Protein AF-A0A8S3WCP8-F1 (afdb_monomer)

Structure (mmCIF, N/CA/C/O backbone):
data_AF-A0A8S3WCP8-F1
#
_entry.id   AF-A0A8S3WCP8-F1
#
loop_
_atom_site.group_PDB
_atom_site.id
_atom_site.type_symbol
_atom_site.label_atom_id
_atom_site.label_alt_id
_atom_site.label_comp_id
_atom_site.label_asym_id
_atom_site.label_entity_id
_atom_site.label_seq_id
_atom_site.pdbx_PDB_ins_code
_atom_site.Cartn_x
_atom_site.Cartn_y
_atom_site.Cartn_z
_atom_site.occupancy
_atom_site.B_iso_or_equiv
_atom_site.auth_seq_id
_atom_site.auth_comp_id
_atom_site.auth_asym_id
_atom_site.auth_atom_id
_atom_site.pdbx_PDB_model_num
ATOM 1 N N . MET A 1 1 ? -19.665 4.215 1.075 1.00 62.59 1 MET A N 1
ATOM 2 C CA . MET A 1 1 ? -19.107 2.856 1.287 1.00 62.59 1 MET A CA 1
ATOM 3 C C . MET A 1 1 ? -17.591 2.937 1.423 1.00 62.59 1 MET A C 1
ATOM 5 O O . MET A 1 1 ? -16.993 3.815 0.811 1.00 62.59 1 MET A O 1
ATOM 9 N N . THR A 1 2 ? -16.965 2.046 2.192 1.00 81.19 2 THR A N 1
ATOM 10 C CA . THR A 1 2 ? -15.501 1.899 2.297 1.00 81.19 2 THR A CA 1
ATOM 11 C C . THR A 1 2 ? -15.032 0.718 1.449 1.00 81.19 2 THR A C 1
ATOM 13 O O . THR A 1 2 ? -15.449 -0.413 1.672 1.00 81.19 2 THR A O 1
ATOM 16 N N . SER A 1 3 ? -14.159 0.956 0.467 1.00 93.31 3 SER A N 1
ATOM 17 C CA . SER A 1 3 ? -13.592 -0.127 -0.349 1.00 93.31 3 SER A CA 1
ATOM 18 C C . SER A 1 3 ? -12.467 -0.856 0.389 1.00 93.31 3 SER A C 1
ATOM 20 O O . SER A 1 3 ? -11.756 -0.251 1.197 1.00 93.31 3 SER A O 1
ATOM 22 N N . LEU A 1 4 ? -12.245 -2.133 0.061 1.00 92.56 4 LEU A N 1
ATOM 23 C CA . LEU A 1 4 ? -11.186 -2.969 0.644 1.00 92.56 4 LEU A CA 1
ATOM 24 C C . LEU A 1 4 ? -9.798 -2.294 0.569 1.00 92.56 4 LEU A C 1
ATOM 26 O O . LEU A 1 4 ? -9.070 -2.230 1.559 1.00 92.56 4 LEU A O 1
ATOM 30 N N . LEU A 1 5 ? -9.475 -1.689 -0.580 1.00 92.44 5 LEU A N 1
ATOM 31 C CA . LEU A 1 5 ? -8.241 -0.925 -0.794 1.00 92.44 5 LEU A CA 1
ATOM 32 C C . LEU A 1 5 ? -8.145 0.326 0.101 1.00 92.44 5 LEU A C 1
ATOM 34 O O . LEU A 1 5 ? -7.050 0.700 0.523 1.00 92.44 5 LEU A O 1
ATOM 38 N N . SER A 1 6 ? -9.272 0.981 0.404 1.00 93.81 6 SER A N 1
ATOM 39 C CA . SER A 1 6 ? -9.293 2.141 1.306 1.00 93.81 6 SER A CA 1
ATOM 40 C C . SER A 1 6 ? -9.014 1.743 2.758 1.00 93.81 6 SER A C 1
ATOM 42 O O . SER A 1 6 ? -8.282 2.455 3.445 1.00 93.81 6 SER A O 1
ATOM 44 N N . SER A 1 7 ? -9.514 0.585 3.201 1.00 94.44 7 SER A N 1
ATOM 45 C CA . SER A 1 7 ? -9.198 0.012 4.514 1.00 94.44 7 SER A CA 1
ATOM 46 C C . SER A 1 7 ? -7.718 -0.360 4.604 1.00 94.44 7 SER A C 1
ATOM 48 O O . SER A 1 7 ? -7.033 0.115 5.505 1.00 94.44 7 SER A O 1
ATOM 50 N N . TYR A 1 8 ? -7.182 -1.077 3.608 1.00 94.69 8 TYR A N 1
ATOM 51 C CA . TYR A 1 8 ? -5.755 -1.421 3.546 1.00 94.69 8 TYR A CA 1
ATOM 52 C C . TYR A 1 8 ? -4.838 -0.191 3.663 1.00 94.69 8 TYR A C 1
ATOM 54 O O . TYR A 1 8 ? -3.916 -0.163 4.480 1.00 94.69 8 TYR A O 1
ATOM 62 N N . ARG A 1 9 ? -5.134 0.877 2.906 1.00 93.62 9 ARG A N 1
ATOM 63 C CA . ARG A 1 9 ? -4.380 2.142 2.959 1.00 93.62 9 ARG A CA 1
ATOM 64 C C . ARG A 1 9 ? -4.447 2.828 4.330 1.00 93.62 9 ARG A C 1
ATOM 66 O O . ARG A 1 9 ? -3.456 3.430 4.739 1.00 93.62 9 ARG A O 1
ATOM 73 N N . ARG A 1 10 ? -5.574 2.736 5.050 1.00 94.81 10 ARG A N 1
ATOM 74 C CA . ARG A 1 10 ? -5.705 3.259 6.425 1.00 94.81 10 ARG A CA 1
ATOM 75 C C . ARG A 1 10 ? -4.839 2.465 7.401 1.00 94.81 10 ARG A C 1
ATOM 77 O O . ARG A 1 10 ? -4.095 3.077 8.161 1.00 94.81 10 ARG A O 1
ATOM 84 N N . GLU A 1 11 ? -4.879 1.136 7.336 1.00 94.81 11 GLU A N 1
ATOM 85 C CA . GLU A 1 11 ? -4.077 0.259 8.200 1.00 94.81 11 GLU A CA 1
ATOM 86 C C . GLU A 1 11 ? -2.572 0.451 7.984 1.00 94.81 11 GLU A C 1
ATOM 88 O O . GLU A 1 11 ? -1.844 0.707 8.945 1.00 94.81 11 GLU A O 1
ATOM 93 N N . LYS A 1 12 ? -2.118 0.482 6.723 1.00 93.50 12 LYS A N 1
ATOM 94 C CA . LYS A 1 12 ? -0.723 0.806 6.379 1.00 93.50 12 LYS A CA 1
ATOM 95 C C . LYS A 1 12 ? -0.314 2.197 6.876 1.00 93.50 12 LYS A C 1
ATOM 97 O O . LYS A 1 12 ? 0.815 2.406 7.321 1.00 93.50 12 LYS A O 1
ATOM 102 N N . GLY A 1 13 ? -1.243 3.155 6.843 1.00 92.50 13 GLY A N 1
ATOM 103 C CA . GLY A 1 13 ? -1.058 4.493 7.402 1.00 92.50 13 GLY A CA 1
ATOM 104 C C . GLY A 1 13 ? -0.850 4.504 8.921 1.00 92.50 13 GLY A C 1
ATOM 105 O O . GLY A 1 13 ? -0.033 5.287 9.404 1.00 92.50 13 GLY A O 1
ATOM 106 N N . LYS A 1 14 ? -1.534 3.631 9.674 1.00 93.19 14 LYS A N 1
ATOM 107 C CA . LYS A 1 14 ? -1.315 3.462 11.123 1.00 93.19 14 LYS A CA 1
ATOM 108 C C . LYS A 1 14 ? 0.049 2.835 11.407 1.00 93.19 14 LYS A C 1
ATOM 110 O O . LYS A 1 14 ? 0.803 3.387 12.204 1.00 93.19 14 LYS A O 1
ATOM 115 N N . GLU A 1 15 ? 0.396 1.745 10.715 1.00 92.06 15 GLU A N 1
ATOM 116 C CA . GLU A 1 15 ? 1.700 1.085 10.876 1.00 92.06 15 GLU A CA 1
ATOM 117 C C . GLU A 1 15 ? 2.842 2.081 10.607 1.00 92.06 15 GLU A C 1
ATOM 119 O O . GLU A 1 15 ? 3.701 2.281 11.469 1.00 92.06 15 GLU A O 1
ATOM 124 N N . LYS A 1 16 ? 2.803 2.806 9.478 1.00 90.12 16 LYS A N 1
ATOM 125 C CA . LYS A 1 16 ? 3.825 3.814 9.142 1.00 90.12 16 LYS A CA 1
ATOM 126 C C . LYS A 1 16 ? 3.913 4.959 10.163 1.00 90.12 16 LYS A C 1
ATOM 128 O O . LYS A 1 16 ? 5.010 5.441 10.413 1.00 90.12 16 LYS A O 1
ATOM 133 N N . LYS A 1 17 ? 2.799 5.391 10.769 1.00 89.62 17 LYS A N 1
ATOM 134 C CA . LYS A 1 17 ? 2.802 6.415 11.838 1.00 89.62 17 LYS A CA 1
ATOM 135 C C . LYS A 1 17 ? 3.339 5.902 13.176 1.00 89.62 17 LYS A C 1
ATOM 137 O O . LYS A 1 17 ? 3.757 6.701 14.011 1.00 89.62 17 LYS A O 1
ATOM 142 N N . SER A 1 18 ? 3.311 4.591 13.401 1.00 89.44 18 SER A N 1
ATOM 143 C CA . SER A 1 18 ? 3.874 3.991 14.612 1.00 89.44 18 SER A CA 1
ATOM 144 C C . SER A 1 18 ? 5.389 3.800 14.521 1.00 89.44 18 SER A C 1
ATOM 146 O O . SER A 1 18 ? 6.080 4.016 15.509 1.00 89.44 18 SER A O 1
ATOM 148 N N . LYS A 1 19 ? 5.918 3.495 13.330 1.00 86.00 19 LYS A N 1
ATOM 149 C CA . LYS A 1 19 ? 7.353 3.308 13.066 1.00 86.00 19 LYS A CA 1
ATOM 150 C C . LYS A 1 19 ? 8.090 4.650 12.966 1.00 86.00 19 LYS A C 1
ATOM 152 O O . LYS A 1 19 ? 8.392 5.123 11.873 1.00 86.00 19 LYS A O 1
ATOM 157 N N . GLY A 1 20 ? 8.351 5.262 14.121 1.00 83.94 20 GLY A N 1
ATOM 158 C CA . GLY A 1 20 ? 9.155 6.480 14.277 1.00 83.94 20 GLY A CA 1
ATOM 159 C C . GLY A 1 20 ? 10.363 6.272 15.195 1.00 83.94 20 GLY A C 1
ATOM 160 O O . GLY A 1 20 ? 10.366 5.368 16.029 1.00 83.94 20 GLY A O 1
ATOM 161 N N . THR A 1 21 ? 11.383 7.119 15.043 1.00 79.44 21 THR A N 1
ATOM 162 C CA . THR A 1 21 ? 12.605 7.109 15.864 1.00 79.44 21 THR A CA 1
ATOM 163 C C . THR A 1 21 ? 12.280 7.217 17.357 1.00 79.44 21 THR A C 1
ATOM 165 O O . THR A 1 21 ? 11.418 8.003 17.745 1.00 79.44 21 THR A O 1
ATOM 168 N N . GLY A 1 22 ? 12.978 6.441 18.191 1.00 80.56 22 GLY A N 1
ATOM 169 C CA . GLY A 1 22 ? 12.818 6.463 19.650 1.00 80.56 22 GLY A CA 1
ATOM 170 C C . GLY A 1 22 ? 11.642 5.649 20.203 1.00 80.56 22 GLY A C 1
ATOM 171 O O . GLY A 1 22 ? 11.398 5.710 21.403 1.00 80.56 22 GLY A O 1
ATOM 172 N N . LYS A 1 23 ? 10.922 4.884 19.370 1.00 79.12 23 LYS A N 1
ATOM 173 C CA . LYS A 1 23 ? 9.854 3.976 19.823 1.00 79.12 23 LYS A CA 1
ATOM 174 C C . LYS A 1 23 ? 10.315 2.526 19.910 1.00 79.12 23 LYS A C 1
ATOM 176 O O . LYS A 1 23 ? 11.087 2.061 19.072 1.00 79.12 23 LYS A O 1
ATOM 181 N N . SER A 1 24 ? 9.801 1.811 20.903 1.00 77.75 24 SER A N 1
ATOM 182 C CA . SER A 1 24 ? 10.056 0.389 21.117 1.00 77.75 24 SER A CA 1
ATOM 183 C C . SER A 1 24 ? 9.228 -0.489 20.167 1.00 77.75 24 SER A C 1
ATOM 185 O O . SER A 1 24 ? 8.251 -0.061 19.541 1.00 77.75 24 SER A O 1
ATOM 187 N N . THR A 1 25 ? 9.588 -1.772 20.094 1.00 73.88 25 THR A N 1
ATOM 188 C CA . THR A 1 25 ? 8.794 -2.794 19.391 1.00 73.88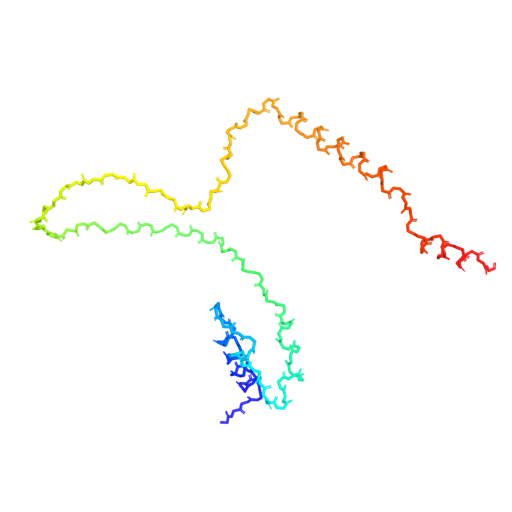 25 THR A CA 1
ATOM 189 C C . THR A 1 25 ? 7.400 -2.947 20.017 1.00 73.88 25 THR A C 1
ATOM 191 O O . THR A 1 25 ? 6.440 -3.193 19.291 1.00 73.88 25 THR A O 1
ATOM 194 N N . SER A 1 26 ? 7.261 -2.710 21.329 1.00 77.94 26 SER A N 1
ATOM 195 C CA . SER A 1 26 ? 5.971 -2.655 22.043 1.00 77.94 26 SER A CA 1
ATOM 196 C C . SER A 1 26 ? 5.030 -1.565 21.525 1.00 77.94 26 SER A C 1
ATOM 198 O O . SER A 1 26 ? 3.814 -1.744 21.528 1.00 77.94 26 SER A O 1
ATOM 200 N N . ASP A 1 27 ? 5.587 -0.450 21.053 1.00 79.00 27 ASP A N 1
ATOM 201 C CA . ASP A 1 27 ? 4.838 0.765 20.705 1.00 79.00 27 ASP A CA 1
ATOM 202 C C . ASP A 1 27 ? 4.537 0.827 19.194 1.00 79.00 27 ASP A C 1
ATOM 204 O O . ASP A 1 27 ? 3.916 1.770 18.688 1.00 79.00 27 ASP A O 1
ATOM 208 N N . THR A 1 28 ? 5.006 -0.182 18.456 1.00 85.44 28 THR A N 1
ATOM 209 C CA . THR A 1 28 ? 4.818 -0.328 17.016 1.00 85.44 28 THR A CA 1
ATOM 210 C C . THR A 1 28 ? 3.464 -0.974 16.728 1.00 85.44 28 THR A C 1
ATOM 212 O O . THR A 1 28 ? 3.178 -2.104 17.121 1.00 85.44 28 THR A O 1
ATOM 215 N N . TYR A 1 29 ? 2.617 -0.262 15.988 1.00 92.06 29 TYR A N 1
ATOM 216 C CA . TYR A 1 29 ? 1.276 -0.704 15.637 1.00 92.06 29 TYR A CA 1
ATOM 217 C C . TYR A 1 29 ? 1.326 -1.832 14.609 1.00 92.06 29 TYR A C 1
ATOM 219 O O . TYR A 1 29 ? 1.727 -1.628 13.461 1.00 92.06 29 TYR A O 1
ATOM 227 N N . THR A 1 30 ? 0.827 -2.999 15.001 1.00 90.75 30 THR A N 1
ATOM 228 C CA . THR A 1 30 ? 0.527 -4.110 14.097 1.00 90.75 30 THR A CA 1
ATOM 229 C C . THR A 1 30 ? -0.969 -4.114 13.781 1.00 90.75 30 THR A C 1
ATOM 231 O O . THR A 1 30 ? -1.813 -4.066 14.678 1.00 90.75 30 THR A O 1
ATOM 234 N N . SER A 1 31 ? -1.334 -4.139 12.494 1.00 92.69 31 SER A N 1
ATOM 235 C CA . SER A 1 31 ? -2.752 -4.205 12.126 1.00 92.69 31 SER A CA 1
ATOM 236 C C . SER A 1 31 ? -3.301 -5.610 12.369 1.00 92.69 31 SER A C 1
ATOM 238 O O . SER A 1 31 ? -2.792 -6.593 11.834 1.00 92.69 31 SER A O 1
ATOM 240 N N . ARG A 1 32 ? -4.389 -5.690 13.141 1.00 93.69 32 ARG A N 1
ATOM 241 C CA . ARG A 1 32 ? -5.176 -6.917 13.359 1.00 93.69 32 ARG A CA 1
ATOM 242 C C . ARG A 1 32 ? -6.281 -7.108 12.309 1.00 93.69 32 ARG A C 1
ATOM 244 O O . ARG A 1 32 ? -7.163 -7.943 12.490 1.00 93.69 32 ARG A O 1
ATOM 251 N N . TRP A 1 33 ? -6.291 -6.311 11.238 1.00 95.19 33 TRP A N 1
ATOM 252 C CA . TRP A 1 33 ? -7.322 -6.381 10.205 1.00 95.19 33 TRP A CA 1
ATOM 253 C C . TRP A 1 33 ? -7.101 -7.590 9.286 1.00 95.19 33 TRP A C 1
ATOM 255 O O . TRP A 1 33 ? -6.033 -7.732 8.695 1.00 95.19 33 TRP A O 1
ATOM 265 N N . PHE A 1 34 ? -8.117 -8.450 9.148 1.00 94.62 34 PHE A N 1
ATOM 266 C CA . PHE A 1 34 ? -7.999 -9.789 8.544 1.00 94.62 34 PHE A CA 1
ATOM 267 C C . PHE A 1 34 ? -7.321 -9.813 7.161 1.00 94.62 34 PHE A C 1
ATOM 269 O O . PHE A 1 34 ? -6.485 -10.670 6.891 1.00 94.62 34 PHE A O 1
ATOM 276 N N . ALA A 1 35 ? -7.636 -8.843 6.298 1.00 93.94 35 ALA A N 1
ATOM 277 C CA . ALA A 1 35 ? -7.102 -8.774 4.942 1.00 93.94 35 ALA A CA 1
ATOM 278 C C . ALA A 1 35 ? -5.728 -8.082 4.845 1.00 93.94 35 ALA A C 1
ATOM 280 O O . ALA A 1 35 ? -5.168 -8.015 3.753 1.00 93.94 35 ALA A O 1
ATOM 281 N N . TYR A 1 36 ? -5.157 -7.562 5.940 1.00 95.06 36 TYR A N 1
ATOM 282 C CA . TYR A 1 36 ? -3.928 -6.760 5.884 1.00 95.06 36 TYR A CA 1
ATOM 283 C C . TYR A 1 36 ? -2.728 -7.550 5.349 1.00 95.06 36 TYR A C 1
ATOM 285 O O . TYR A 1 36 ? -2.058 -7.103 4.418 1.00 95.06 36 TYR A O 1
ATOM 293 N N . ASN A 1 37 ? -2.504 -8.756 5.878 1.00 93.94 37 ASN A N 1
ATOM 294 C CA . ASN A 1 37 ? -1.430 -9.637 5.413 1.00 93.94 37 ASN A CA 1
ATOM 295 C C . ASN A 1 37 ? -1.698 -10.152 3.989 1.00 93.94 37 ASN A C 1
ATOM 297 O O . ASN A 1 37 ? -0.792 -10.146 3.160 1.00 93.94 37 ASN A O 1
ATOM 301 N N . ALA A 1 38 ? -2.947 -10.519 3.682 1.00 94.88 38 ALA A N 1
ATOM 302 C CA . ALA A 1 38 ? -3.348 -10.999 2.358 1.00 94.88 38 ALA A CA 1
ATOM 303 C C . ALA A 1 38 ? -3.189 -9.936 1.253 1.00 94.88 38 ALA A C 1
ATOM 305 O O . ALA A 1 38 ? -2.936 -10.276 0.104 1.00 94.88 38 ALA A O 1
ATOM 306 N N . LEU A 1 39 ? -3.302 -8.649 1.592 1.00 93.44 39 LEU A N 1
ATOM 307 C CA . LEU A 1 39 ? -3.159 -7.523 0.663 1.00 93.44 39 LEU A CA 1
ATOM 308 C C . LEU A 1 39 ? -1.742 -6.930 0.630 1.00 93.44 39 LEU A C 1
ATOM 310 O O . LEU A 1 39 ? -1.508 -5.954 -0.079 1.00 93.44 39 LEU A O 1
ATOM 314 N N . LYS A 1 40 ? -0.777 -7.514 1.353 1.00 92.19 40 LYS A N 1
ATOM 315 C CA . LYS A 1 40 ? 0.591 -6.982 1.468 1.00 92.19 40 LYS A CA 1
ATOM 316 C C . LYS A 1 40 ? 1.359 -6.945 0.138 1.00 92.19 40 LYS A C 1
ATOM 318 O O . LYS A 1 40 ? 2.231 -6.100 -0.026 1.00 92.19 40 LYS A O 1
ATOM 323 N N . PHE A 1 41 ? 0.981 -7.768 -0.844 1.00 91.88 41 PHE A N 1
ATOM 324 C CA . PHE A 1 41 ? 1.515 -7.702 -2.214 1.00 91.88 41 PHE A CA 1
ATOM 325 C C . PHE A 1 41 ? 1.239 -6.359 -2.919 1.00 91.88 41 PHE A C 1
ATOM 327 O O . PHE A 1 41 ? 1.920 -6.012 -3.879 1.00 91.88 41 PHE A O 1
ATOM 334 N N . LEU A 1 42 ? 0.266 -5.565 -2.450 1.00 90.44 42 LEU A N 1
ATOM 335 C CA . LEU A 1 42 ? -0.006 -4.228 -2.991 1.00 90.44 42 LEU A CA 1
ATOM 336 C C . LEU A 1 42 ? 1.133 -3.227 -2.746 1.00 90.44 42 LEU A C 1
ATOM 338 O O . LEU A 1 42 ? 1.129 -2.159 -3.363 1.00 90.44 42 LEU A O 1
ATOM 342 N N . ASP A 1 43 ? 2.085 -3.562 -1.874 1.00 87.75 43 ASP A N 1
ATOM 343 C CA . ASP A 1 43 ? 3.273 -2.755 -1.607 1.00 87.75 43 ASP A CA 1
ATOM 344 C C . ASP A 1 43 ? 4.395 -2.974 -2.626 1.00 87.75 43 ASP A C 1
ATOM 346 O O . ASP A 1 43 ? 5.192 -2.062 -2.830 1.00 87.75 43 ASP A O 1
ATOM 350 N N . ASP A 1 44 ? 4.394 -4.104 -3.340 1.00 84.75 44 ASP A N 1
ATOM 351 C CA . ASP A 1 44 ? 5.339 -4.426 -4.424 1.00 84.75 44 ASP A CA 1
ATOM 352 C C . ASP A 1 44 ? 4.952 -3.765 -5.768 1.00 84.75 44 ASP A C 1
ATOM 354 O O . ASP A 1 44 ? 5.367 -4.146 -6.862 1.00 84.75 44 ASP A O 1
ATOM 358 N N . ARG A 1 45 ? 4.107 -2.728 -5.711 1.00 82.00 45 ARG A N 1
ATOM 359 C CA . ARG A 1 45 ? 3.753 -1.919 -6.878 1.00 82.00 45 ARG A CA 1
ATOM 360 C C . ARG A 1 45 ? 4.944 -1.053 -7.269 1.00 82.00 45 ARG A C 1
ATOM 362 O O . ARG A 1 45 ? 5.139 0.030 -6.713 1.00 82.00 45 ARG A O 1
ATOM 369 N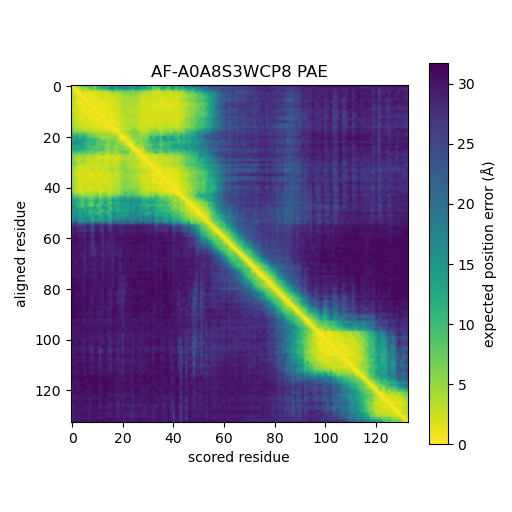 N . ASN A 1 46 ? 5.696 -1.544 -8.254 1.00 74.44 46 ASN A N 1
ATOM 370 C CA . ASN A 1 46 ? 6.858 -0.897 -8.857 1.00 74.44 46 ASN A CA 1
ATOM 371 C C . ASN A 1 46 ? 6.593 0.602 -9.103 1.00 74.44 46 ASN A C 1
ATOM 373 O O . ASN A 1 46 ? 5.838 0.992 -9.996 1.00 74.44 46 ASN A O 1
ATOM 377 N N . THR A 1 47 ? 7.152 1.440 -8.230 1.00 78.69 47 THR A N 1
ATOM 378 C CA . THR A 1 47 ? 6.863 2.875 -8.195 1.00 78.69 47 THR A CA 1
ATOM 379 C C . THR A 1 47 ? 7.759 3.571 -9.218 1.00 78.69 47 THR A C 1
ATOM 381 O O . THR A 1 47 ? 8.983 3.471 -9.102 1.00 78.69 47 THR A O 1
ATOM 384 N N . PRO A 1 48 ? 7.199 4.268 -10.225 1.00 83.62 48 PRO A N 1
ATOM 385 C CA . PRO A 1 48 ? 7.991 4.815 -11.317 1.00 83.62 48 PRO A CA 1
ATOM 386 C C . PRO A 1 48 ? 9.013 5.825 -10.792 1.00 83.62 48 PRO A C 1
ATOM 388 O O . PRO A 1 48 ? 8.672 6.763 -10.072 1.00 83.62 48 PRO A O 1
ATOM 391 N N . ARG A 1 49 ? 10.281 5.642 -11.176 1.00 83.25 49 ARG A N 1
ATOM 392 C CA . ARG A 1 49 ? 11.370 6.556 -10.816 1.00 83.25 49 ARG A CA 1
ATOM 393 C C . ARG A 1 49 ? 11.050 7.969 -11.304 1.00 83.25 49 ARG A C 1
ATOM 395 O O . ARG A 1 49 ? 10.809 8.164 -12.495 1.00 83.25 49 ARG A O 1
ATOM 402 N N . ASN A 1 50 ? 11.139 8.945 -10.399 1.00 85.44 50 ASN A N 1
ATOM 403 C CA . ASN A 1 50 ? 10.997 10.368 -10.707 1.00 85.44 50 ASN A CA 1
ATOM 404 C C . ASN A 1 50 ? 11.878 10.752 -11.909 1.00 85.44 50 ASN A C 1
ATOM 406 O O . ASN A 1 50 ? 13.110 10.733 -11.821 1.00 85.44 50 ASN A O 1
ATOM 410 N N . ARG A 1 51 ? 11.242 11.092 -13.034 1.00 86.12 51 ARG A N 1
ATOM 411 C CA . ARG A 1 51 ? 11.911 11.669 -14.205 1.00 86.12 51 ARG A CA 1
ATOM 412 C C . ARG A 1 51 ? 12.113 13.166 -13.970 1.00 86.12 51 ARG A C 1
ATOM 414 O O . ARG A 1 51 ? 11.231 13.828 -13.429 1.00 86.12 51 ARG A O 1
ATOM 421 N N . LYS A 1 52 ? 13.258 13.704 -14.396 1.00 85.31 52 LYS A N 1
ATOM 422 C CA . LYS A 1 52 ? 13.407 15.157 -14.559 1.00 85.31 52 LYS A CA 1
ATOM 423 C C . LYS A 1 52 ? 12.571 15.581 -15.767 1.00 85.31 52 LYS A C 1
ATOM 425 O O . LYS A 1 52 ? 12.565 14.863 -16.765 1.00 85.31 52 LYS A O 1
ATOM 430 N N . ASN A 1 53 ? 11.886 16.717 -15.670 1.00 80.88 53 ASN A N 1
ATOM 431 C CA . ASN A 1 53 ? 11.278 17.340 -16.840 1.00 80.88 53 ASN A CA 1
ATOM 432 C C . ASN A 1 53 ? 12.358 18.106 -17.624 1.00 80.88 53 ASN A C 1
ATOM 434 O O . ASN A 1 53 ? 13.244 18.695 -17.003 1.00 80.88 53 ASN A O 1
ATOM 438 N N . THR A 1 54 ? 12.290 18.090 -18.955 1.00 81.88 54 THR A N 1
ATOM 439 C CA . THR A 1 54 ? 13.262 18.771 -19.834 1.00 81.88 54 THR A CA 1
ATOM 440 C C . THR A 1 54 ? 12.901 20.244 -20.058 1.00 81.88 54 THR A C 1
ATOM 442 O O . THR A 1 54 ? 13.765 21.034 -20.421 1.00 81.88 54 THR A O 1
ATOM 445 N N . GLU A 1 55 ? 11.649 20.629 -19.782 1.00 74.56 55 GLU A N 1
ATOM 446 C CA . GLU A 1 55 ? 11.100 21.981 -19.967 1.00 74.56 55 GLU A CA 1
ATOM 447 C C . GLU A 1 55 ? 11.710 23.027 -19.007 1.00 74.56 55 GLU A C 1
ATOM 449 O O . GLU A 1 55 ? 11.069 23.488 -18.058 1.00 74.56 55 GLU A O 1
ATOM 454 N N . SER A 1 56 ? 12.959 23.434 -19.237 1.00 66.19 56 SER A N 1
ATOM 455 C CA . SER A 1 56 ? 13.626 24.507 -18.489 1.00 66.19 56 SER A CA 1
ATOM 456 C C . SER A 1 56 ? 13.175 25.896 -18.962 1.00 66.19 56 SER A C 1
ATOM 458 O O . SER A 1 56 ? 13.982 26.694 -19.443 1.00 66.19 56 SER A O 1
ATOM 460 N N . ILE A 1 57 ? 11.877 26.200 -18.839 1.00 63.34 57 ILE A N 1
ATOM 461 C CA . ILE A 1 57 ? 11.333 27.522 -19.180 1.00 63.34 57 ILE A CA 1
ATOM 462 C C . ILE A 1 57 ? 11.791 28.542 -18.132 1.00 63.34 57 ILE A C 1
ATOM 464 O O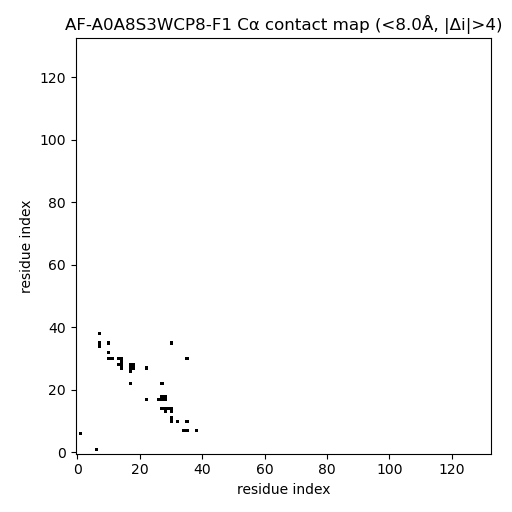 . ILE A 1 57 ? 11.197 28.712 -17.066 1.00 63.34 57 ILE A O 1
ATOM 468 N N . GLN A 1 58 ? 12.874 29.236 -18.469 1.00 64.31 58 GLN A N 1
ATOM 469 C CA . GLN A 1 58 ? 13.436 30.352 -17.723 1.00 64.31 58 GLN A CA 1
ATOM 470 C C . GLN A 1 58 ? 12.391 31.465 -17.545 1.00 64.31 58 GLN A C 1
ATOM 472 O O . GLN A 1 58 ? 11.993 32.125 -18.504 1.00 64.31 58 GLN A O 1
ATOM 477 N N . ARG A 1 59 ? 11.967 31.716 -16.301 1.00 55.97 59 ARG A N 1
ATOM 478 C CA . ARG A 1 59 ? 11.192 32.916 -15.951 1.00 55.97 59 ARG A CA 1
ATOM 479 C C . ARG A 1 59 ? 11.575 33.454 -14.574 1.00 55.97 59 ARG A C 1
ATOM 481 O O . ARG A 1 59 ? 10.810 33.398 -13.616 1.00 55.97 59 ARG A O 1
ATOM 488 N N . SER A 1 60 ? 12.786 33.995 -14.500 1.00 58.47 60 SER A N 1
ATOM 489 C CA . SER A 1 60 ? 13.258 34.818 -13.388 1.00 58.47 60 SER A CA 1
ATOM 490 C C . SER A 1 60 ? 12.438 36.112 -13.301 1.00 58.47 60 SER A C 1
ATOM 492 O O . SER A 1 60 ? 12.743 37.090 -13.982 1.00 58.47 60 SER A O 1
ATOM 494 N N . VAL A 1 61 ? 11.388 36.119 -12.477 1.00 46.91 61 VAL A N 1
ATOM 495 C CA . VAL A 1 61 ? 10.652 37.343 -12.125 1.00 46.91 61 VAL A CA 1
ATOM 496 C C . VAL A 1 61 ? 11.249 37.912 -10.844 1.00 46.91 61 VAL A C 1
ATOM 498 O O . VAL A 1 61 ? 10.858 37.527 -9.744 1.00 46.91 61 VAL A O 1
ATOM 501 N N . SER A 1 62 ? 12.199 38.834 -10.987 1.00 46.31 62 SER A N 1
ATOM 502 C CA . SER A 1 62 ? 12.667 39.647 -9.864 1.00 46.31 62 SER A CA 1
ATOM 503 C C . SER A 1 62 ? 11.515 40.477 -9.295 1.00 46.31 62 SER A C 1
ATOM 505 O O . SER A 1 62 ? 10.762 41.099 -10.047 1.00 46.31 62 SER A O 1
ATOM 507 N N . LYS A 1 63 ? 11.413 40.540 -7.966 1.00 38.53 63 LYS A N 1
ATOM 508 C CA . LYS A 1 63 ? 10.653 41.569 -7.248 1.00 38.53 63 LYS A CA 1
ATOM 509 C C . LYS A 1 63 ? 11.503 42.062 -6.082 1.00 38.53 63 LYS A C 1
ATOM 511 O O . LYS A 1 63 ? 11.735 41.319 -5.134 1.00 38.53 63 LYS A O 1
ATOM 516 N N . ASN A 1 64 ? 11.970 43.301 -6.198 1.00 46.50 64 ASN A N 1
ATOM 517 C CA . ASN A 1 64 ? 12.747 44.007 -5.181 1.00 46.50 64 ASN A CA 1
ATOM 518 C C . ASN A 1 64 ? 11.855 45.044 -4.465 1.00 46.50 64 ASN A C 1
ATOM 520 O O . ASN A 1 64 ? 10.732 45.285 -4.910 1.00 46.50 64 ASN A O 1
ATOM 524 N N . ASN A 1 65 ? 12.431 45.714 -3.4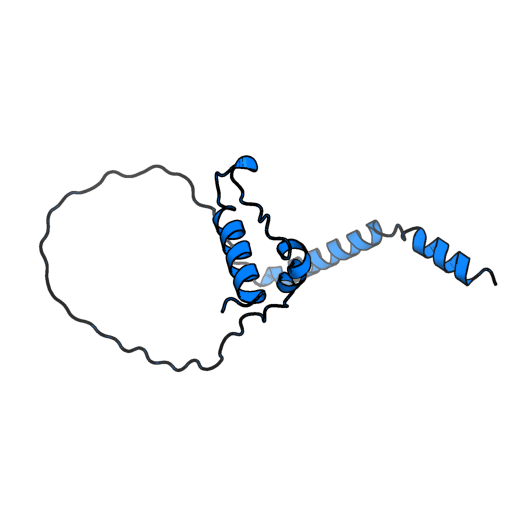56 1.00 35.06 65 ASN A N 1
ATOM 525 C CA . ASN A 1 65 ? 11.905 46.861 -2.687 1.00 35.06 65 ASN A CA 1
ATOM 526 C C . ASN A 1 65 ? 10.937 46.413 -1.559 1.00 35.06 65 ASN A C 1
ATOM 528 O O . ASN A 1 65 ? 9.930 45.774 -1.840 1.00 35.06 65 ASN A O 1
ATOM 532 N N . ALA A 1 66 ? 11.320 46.496 -0.272 1.00 34.97 66 ALA A N 1
ATOM 533 C CA . ALA A 1 66 ? 11.435 47.686 0.611 1.00 34.97 66 ALA A CA 1
ATOM 534 C C . ALA A 1 66 ? 10.054 48.159 1.129 1.00 34.97 66 ALA A C 1
ATOM 536 O O . ALA A 1 66 ? 9.093 48.101 0.371 1.00 34.97 66 ALA A O 1
ATOM 537 N N . THR A 1 67 ? 9.857 48.635 2.366 1.00 31.06 67 THR A N 1
ATOM 538 C CA . THR A 1 67 ? 10.740 49.055 3.494 1.00 31.06 67 THR A CA 1
ATOM 539 C C . THR A 1 67 ? 10.611 48.080 4.705 1.00 31.06 67 THR A C 1
ATOM 541 O O . THR A 1 67 ? 10.133 46.970 4.497 1.00 31.06 67 THR A O 1
ATOM 544 N N . GLU A 1 68 ? 11.059 48.284 5.957 1.00 35.00 68 GLU A N 1
ATOM 545 C CA . GLU A 1 68 ? 11.525 49.442 6.757 1.00 35.00 68 GLU A CA 1
ATOM 546 C C . GLU A 1 68 ? 12.438 48.965 7.920 1.00 35.00 68 GLU A C 1
ATOM 548 O O . GLU A 1 68 ? 12.578 47.759 8.123 1.00 35.00 68 GLU A O 1
ATOM 553 N N . ALA A 1 69 ? 13.092 49.867 8.669 1.00 35.94 69 ALA A N 1
ATOM 554 C CA . ALA A 1 69 ? 14.125 49.513 9.656 1.00 35.94 69 ALA A CA 1
ATOM 555 C C . ALA A 1 69 ? 13.844 50.010 11.088 1.00 35.94 69 ALA A C 1
ATOM 557 O O . ALA A 1 69 ? 13.367 51.120 11.300 1.00 35.94 69 ALA A O 1
ATOM 558 N N . THR A 1 70 ? 14.240 49.216 12.087 1.00 30.16 70 THR A N 1
ATOM 559 C CA . THR A 1 70 ? 14.477 49.627 13.486 1.00 30.16 70 THR A CA 1
ATOM 560 C C . THR A 1 70 ? 15.514 48.669 14.088 1.00 30.16 70 THR A C 1
ATOM 562 O O . THR A 1 70 ? 15.530 47.489 13.741 1.00 30.16 70 THR A O 1
ATOM 565 N N . GLN A 1 71 ? 16.418 49.171 14.933 1.00 34.88 71 GLN A N 1
ATOM 566 C CA . GLN A 1 71 ? 17.574 48.430 15.458 1.00 34.88 71 GLN A CA 1
ATOM 567 C C . GLN A 1 71 ? 17.528 48.332 16.989 1.00 34.88 71 GLN A C 1
ATOM 569 O O . GLN A 1 71 ? 17.135 49.297 17.637 1.00 34.88 71 GLN A O 1
ATOM 574 N N . HIS A 1 72 ? 18.013 47.219 17.557 1.00 34.56 72 HIS A N 1
ATOM 575 C CA . HIS A 1 72 ? 18.611 47.216 18.900 1.00 34.56 72 HIS A CA 1
ATOM 576 C C . HIS A 1 72 ? 19.606 46.049 19.097 1.00 34.56 72 HIS A C 1
ATOM 578 O O . HIS A 1 72 ? 19.236 44.930 19.432 1.00 34.56 72 HIS A O 1
ATOM 584 N N . GLU A 1 73 ? 20.872 46.337 18.785 1.00 31.69 73 GLU A N 1
ATOM 585 C CA . GLU A 1 73 ? 22.086 46.035 19.571 1.00 31.69 73 GLU A CA 1
ATOM 586 C C . GLU A 1 73 ? 22.163 44.777 20.482 1.00 31.69 73 GLU A C 1
ATOM 588 O O . GLU A 1 73 ? 21.485 44.707 21.502 1.00 31.69 73 GLU A O 1
ATOM 593 N N . PHE A 1 74 ? 23.114 43.862 20.205 1.00 31.23 74 PHE A N 1
ATOM 594 C CA . PHE A 1 74 ? 24.369 43.694 20.988 1.00 31.23 74 PHE A CA 1
ATOM 595 C C . PHE A 1 74 ? 25.376 42.757 20.263 1.00 31.23 74 PHE A C 1
ATOM 597 O O . PHE A 1 74 ? 24.995 41.997 19.372 1.00 31.23 74 PHE A O 1
ATOM 604 N N . THR A 1 75 ? 26.669 42.814 20.614 1.00 34.28 75 THR A N 1
ATOM 605 C CA . THR A 1 75 ? 27.804 42.138 19.923 1.00 34.28 75 THR A CA 1
ATOM 606 C C . THR A 1 75 ? 28.425 40.948 20.712 1.00 34.28 75 THR A C 1
ATOM 608 O O . THR A 1 75 ? 28.049 40.735 21.864 1.00 34.28 75 THR A O 1
ATOM 611 N N . PRO A 1 76 ? 29.303 40.099 20.115 1.00 47.62 76 PRO A N 1
ATOM 612 C CA . PRO A 1 76 ? 29.345 38.660 20.441 1.00 47.62 76 PRO A CA 1
ATOM 613 C C . PRO A 1 76 ? 30.577 38.144 21.223 1.00 47.62 76 PRO A C 1
ATOM 615 O O . PRO A 1 76 ? 31.636 38.772 21.214 1.00 47.62 76 PRO A O 1
ATOM 618 N N . PRO A 1 77 ? 30.496 36.904 21.750 1.00 40.97 77 PRO A N 1
ATOM 619 C CA . PRO A 1 77 ? 31.624 35.983 21.933 1.00 40.97 77 PRO A CA 1
ATOM 620 C C . PRO A 1 77 ? 31.635 34.825 20.898 1.00 40.97 77 PRO A C 1
ATOM 622 O O . PRO A 1 77 ? 30.628 34.537 20.251 1.00 40.97 77 PRO A O 1
ATOM 625 N N . ALA A 1 78 ? 32.784 34.153 20.744 1.00 39.06 78 ALA A N 1
ATOM 626 C CA . ALA A 1 78 ? 33.056 33.107 19.737 1.00 39.06 78 ALA A CA 1
ATOM 627 C C . ALA A 1 78 ? 33.066 31.659 20.338 1.00 39.06 78 ALA A C 1
ATOM 629 O O . ALA A 1 78 ? 32.939 31.525 21.556 1.00 39.06 78 ALA A O 1
ATOM 630 N N . PRO A 1 79 ? 33.151 30.570 19.531 1.00 60.88 79 PRO A N 1
ATOM 631 C CA . PRO A 1 79 ? 32.622 29.235 19.884 1.00 60.88 79 PRO A CA 1
ATOM 632 C C . PRO A 1 79 ? 33.640 28.233 20.479 1.00 60.88 79 PRO A C 1
ATOM 634 O O . PRO A 1 79 ? 34.847 28.475 20.466 1.00 60.88 79 PRO A O 1
ATOM 637 N N . PRO A 1 80 ? 33.153 27.066 20.950 1.00 40.94 80 PRO A N 1
ATOM 638 C CA . PRO A 1 80 ? 33.395 25.786 20.240 1.00 40.94 80 PRO A CA 1
ATOM 639 C C . PRO A 1 80 ? 32.069 25.103 19.815 1.00 40.94 80 PRO A C 1
ATOM 641 O O . PRO A 1 80 ? 31.057 25.258 20.488 1.00 40.94 80 PRO A O 1
ATOM 644 N N . ASN A 1 81 ? 31.944 24.478 18.634 1.00 44.09 81 ASN A N 1
ATOM 645 C CA . ASN A 1 81 ? 32.489 23.165 18.218 1.00 44.09 81 ASN A CA 1
ATOM 646 C C . ASN A 1 81 ? 32.111 22.011 19.176 1.00 44.09 81 ASN A C 1
ATOM 648 O O . ASN A 1 81 ? 32.348 22.116 20.371 1.00 44.09 81 ASN A O 1
ATOM 652 N N . GLU A 1 82 ? 31.573 20.866 18.738 1.00 41.31 82 GLU A N 1
ATOM 653 C CA . GLU A 1 82 ? 31.237 20.352 17.387 1.00 41.31 82 GLU A CA 1
ATOM 654 C C . GLU A 1 82 ? 29.947 19.469 17.475 1.00 41.31 82 GLU A C 1
ATOM 656 O O . GLU A 1 82 ? 29.349 19.401 18.544 1.00 41.31 82 GLU A O 1
ATOM 661 N N . HIS A 1 83 ? 29.369 18.815 16.453 1.00 40.12 83 HIS A N 1
ATOM 662 C CA . HIS A 1 83 ? 29.847 18.340 15.141 1.00 40.12 83 HIS A CA 1
ATOM 663 C C . HIS A 1 83 ? 28.855 18.620 13.990 1.00 40.12 83 HIS A C 1
ATOM 665 O O . HIS A 1 83 ? 27.664 18.836 14.210 1.00 40.12 83 HIS A O 1
ATOM 671 N N . GLY A 1 84 ? 29.325 18.468 12.745 1.00 35.28 84 GLY A N 1
ATOM 672 C CA . GLY A 1 84 ? 28.504 18.177 11.559 1.00 35.28 84 GLY A CA 1
ATOM 673 C C . GLY A 1 84 ? 29.088 16.995 10.771 1.00 35.28 84 GLY A C 1
ATOM 674 O O . GLY A 1 84 ? 30.297 16.774 10.803 1.00 35.28 84 GLY A O 1
ATOM 675 N N . LEU A 1 85 ? 28.257 16.224 10.055 1.00 35.78 85 LEU A N 1
ATOM 676 C CA . LEU A 1 85 ? 28.749 15.150 9.178 1.00 35.78 85 LEU A CA 1
ATOM 677 C C . LEU A 1 85 ? 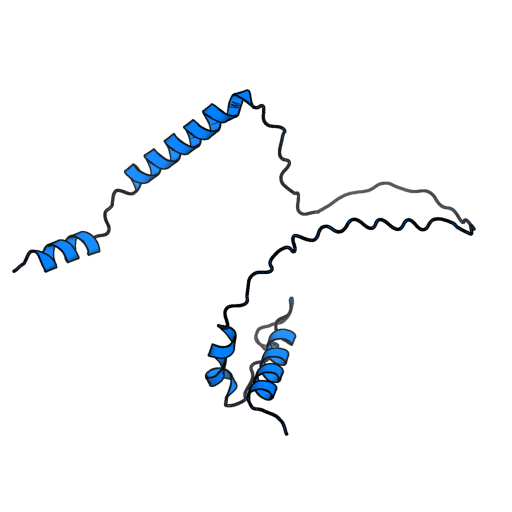29.546 15.762 8.018 1.00 35.78 85 LEU A C 1
ATOM 679 O O . LEU A 1 85 ? 28.971 16.355 7.108 1.00 35.78 85 LEU A O 1
ATOM 683 N N . GLN A 1 86 ? 30.873 15.635 8.069 1.00 43.53 86 GLN A N 1
ATOM 684 C CA . GLN A 1 86 ? 31.761 16.251 7.088 1.00 43.53 86 GLN A CA 1
ATOM 685 C C . GLN A 1 86 ? 31.624 15.569 5.722 1.00 43.53 86 GLN A C 1
ATOM 687 O O . GLN A 1 86 ? 31.965 14.395 5.561 1.00 43.53 86 GLN A O 1
ATOM 692 N N . GLU A 1 87 ? 31.185 16.319 4.710 1.00 45.16 87 GLU A N 1
ATOM 693 C CA . GLU A 1 87 ? 31.361 15.902 3.321 1.00 45.16 87 GLU A CA 1
ATOM 694 C C . GLU A 1 87 ? 32.862 15.798 3.021 1.00 45.16 87 GLU A C 1
ATOM 696 O O . GLU A 1 87 ? 33.628 16.739 3.248 1.00 45.16 87 GLU A O 1
ATOM 701 N N . ALA A 1 88 ? 33.302 14.636 2.532 1.00 51.84 88 ALA A N 1
ATOM 702 C CA . ALA A 1 88 ? 34.717 14.370 2.306 1.00 51.84 88 ALA A CA 1
ATOM 703 C C . ALA A 1 88 ? 35.308 15.379 1.307 1.00 51.84 88 ALA A C 1
ATOM 705 O O . ALA A 1 88 ? 34.944 15.379 0.126 1.00 51.84 88 ALA A O 1
ATOM 706 N N . LYS A 1 89 ? 36.239 16.221 1.783 1.00 50.41 89 LYS A N 1
ATOM 707 C CA . LYS A 1 89 ? 36.915 17.257 0.989 1.00 50.41 89 LYS A CA 1
ATOM 708 C C . LYS A 1 89 ? 37.583 16.640 -0.241 1.00 50.41 89 LYS A C 1
ATOM 710 O O . LYS A 1 89 ? 38.691 16.112 -0.164 1.00 50.41 89 LYS A O 1
ATOM 715 N N . ARG A 1 90 ? 36.928 16.742 -1.398 1.00 57.44 90 ARG A N 1
ATOM 716 C CA . ARG A 1 90 ? 37.540 16.406 -2.685 1.00 57.44 90 ARG A CA 1
ATOM 717 C C . ARG A 1 90 ? 38.590 17.463 -3.000 1.00 57.44 90 ARG A C 1
ATOM 719 O O . ARG A 1 90 ? 38.248 18.559 -3.439 1.00 57.44 90 ARG A O 1
ATOM 726 N N . SER A 1 91 ? 39.860 17.129 -2.770 1.00 62.84 91 SER A N 1
ATOM 727 C CA . SER A 1 91 ? 40.968 17.903 -3.333 1.00 62.84 91 SER A CA 1
ATOM 728 C C . SER A 1 91 ? 40.765 18.053 -4.839 1.00 62.84 91 SER A C 1
ATOM 730 O O . SER A 1 91 ? 40.262 17.132 -5.494 1.00 62.84 91 SER A O 1
ATOM 732 N N . ARG A 1 92 ? 41.202 19.186 -5.402 1.00 60.66 92 ARG A N 1
ATOM 733 C CA . ARG A 1 92 ? 41.440 19.250 -6.847 1.00 60.66 92 ARG A CA 1
ATOM 734 C C . ARG A 1 92 ? 42.416 18.122 -7.191 1.00 60.66 92 ARG A C 1
ATOM 736 O O . ARG A 1 92 ? 43.395 17.922 -6.470 1.00 60.66 92 ARG A O 1
ATOM 743 N N . ARG A 1 93 ? 42.086 17.348 -8.223 1.00 61.56 93 ARG A N 1
ATOM 744 C CA . ARG A 1 93 ? 42.979 16.343 -8.799 1.00 61.56 93 ARG A CA 1
ATOM 745 C C . ARG A 1 93 ? 43.719 17.010 -9.945 1.00 61.56 93 ARG A C 1
ATOM 747 O O . ARG A 1 93 ? 43.082 17.683 -10.749 1.00 61.56 93 ARG A O 1
ATOM 754 N N . ASP A 1 94 ? 45.021 16.797 -10.030 1.00 63.94 94 ASP A N 1
ATOM 755 C CA . ASP A 1 94 ? 45.776 17.176 -11.216 1.00 63.94 94 ASP A CA 1
ATOM 756 C C . ASP A 1 94 ? 45.443 16.192 -12.345 1.00 63.94 94 ASP A C 1
ATOM 758 O O . ASP A 1 94 ? 45.611 14.980 -12.186 1.00 63.94 94 ASP A O 1
ATOM 762 N N . GLU A 1 95 ? 44.979 16.708 -13.487 1.00 65.31 95 GLU A N 1
ATOM 763 C CA . GLU A 1 95 ? 44.571 15.908 -14.660 1.00 65.31 95 GLU A CA 1
ATOM 764 C C . GLU A 1 95 ? 45.684 14.944 -15.126 1.00 65.31 95 GLU A C 1
ATOM 766 O O . GLU A 1 95 ? 45.424 13.835 -15.595 1.00 65.31 95 GLU A O 1
ATOM 771 N N . ASN A 1 96 ? 46.944 15.322 -14.885 1.00 64.12 96 ASN A N 1
ATOM 772 C CA . ASN A 1 96 ? 48.147 14.533 -15.160 1.00 64.12 96 ASN A CA 1
ATOM 773 C C . ASN A 1 96 ? 48.188 13.162 -14.448 1.00 64.12 96 ASN A C 1
ATOM 775 O O . ASN A 1 96 ? 48.973 12.303 -14.841 1.00 64.12 96 ASN A O 1
ATOM 779 N N . ASN A 1 97 ? 47.377 12.944 -13.405 1.00 70.94 97 ASN A N 1
ATOM 780 C CA . ASN A 1 97 ? 47.374 11.720 -12.592 1.00 70.94 97 ASN A CA 1
ATOM 781 C C . ASN A 1 97 ? 46.188 10.776 -12.907 1.00 70.94 97 ASN A C 1
ATOM 783 O O . ASN A 1 97 ? 46.029 9.732 -12.278 1.00 70.94 97 ASN A O 1
ATOM 787 N N . VAL A 1 98 ? 45.334 11.117 -13.883 1.00 84.81 98 VAL A N 1
ATOM 788 C CA . VAL A 1 98 ? 44.141 10.313 -14.227 1.00 84.81 98 VAL A CA 1
ATOM 789 C C . VAL A 1 98 ? 44.518 8.950 -14.817 1.00 84.81 98 VAL A C 1
ATOM 791 O O . VAL A 1 98 ? 43.901 7.940 -14.480 1.00 84.81 98 VAL A O 1
ATOM 794 N N . LEU A 1 99 ? 45.550 8.892 -15.667 1.00 86.06 99 LEU A N 1
ATOM 795 C CA . LEU A 1 99 ? 45.962 7.649 -16.332 1.00 86.06 99 LEU A CA 1
ATOM 796 C C . LEU A 1 99 ? 46.491 6.611 -15.325 1.00 86.06 99 LEU A C 1
ATOM 798 O O . LEU A 1 99 ? 46.172 5.427 -15.411 1.00 86.06 99 LEU A O 1
ATOM 802 N N . THR A 1 100 ? 47.255 7.070 -14.335 1.00 88.06 100 THR A N 1
ATOM 803 C CA . THR A 1 100 ? 47.790 6.276 -13.221 1.00 88.06 100 THR A CA 1
ATOM 804 C C . THR A 1 100 ? 46.695 5.785 -12.270 1.00 88.06 100 THR A C 1
ATOM 806 O O . THR A 1 100 ? 46.737 4.619 -11.877 1.00 88.06 100 THR A O 1
ATOM 809 N N . ASP A 1 101 ? 45.684 6.610 -11.965 1.00 88.00 101 ASP A N 1
ATOM 810 C CA . ASP A 1 101 ? 44.500 6.221 -11.168 1.00 88.00 101 ASP A CA 1
ATOM 811 C C . ASP A 1 101 ? 43.728 5.080 -11.875 1.00 88.00 101 ASP A C 1
ATOM 813 O O . ASP A 1 101 ? 43.450 4.031 -11.287 1.00 88.00 101 ASP A O 1
ATOM 817 N N . VAL A 1 102 ? 43.486 5.212 -13.189 1.00 90.75 102 VAL A N 1
ATOM 818 C CA . VAL A 1 102 ? 42.825 4.183 -14.021 1.00 90.75 102 VAL A CA 1
ATOM 819 C C . VAL A 1 102 ? 43.635 2.883 -14.096 1.00 90.75 102 VAL A C 1
ATOM 821 O O . VAL A 1 102 ? 43.070 1.800 -13.931 1.00 90.75 102 VAL A O 1
ATOM 824 N N . VAL A 1 103 ? 44.956 2.956 -14.295 1.00 92.25 103 VAL A N 1
ATOM 825 C CA . VAL A 1 103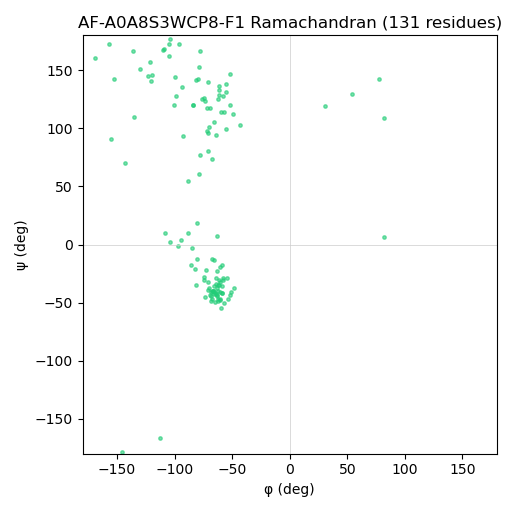 ? 45.833 1.767 -14.313 1.00 92.25 103 VAL A CA 1
ATOM 826 C C . VAL A 1 103 ? 45.884 1.082 -12.940 1.00 92.25 103 VAL A C 1
ATOM 828 O O . VAL A 1 103 ? 45.895 -0.149 -12.875 1.00 92.25 103 VAL A O 1
ATOM 831 N N . GLY A 1 104 ? 45.839 1.837 -11.838 1.00 92.94 104 GLY A N 1
ATOM 832 C CA . GLY A 1 104 ? 45.730 1.288 -10.481 1.00 92.94 104 GLY A CA 1
ATOM 833 C C . GLY A 1 104 ? 44.423 0.518 -10.252 1.00 92.94 104 GLY A C 1
ATOM 834 O O . GLY A 1 104 ? 44.437 -0.600 -9.724 1.00 92.94 104 GLY A O 1
ATOM 835 N N . ILE A 1 105 ? 43.295 1.065 -10.714 1.00 92.75 105 ILE A N 1
ATOM 836 C CA . ILE A 1 105 ? 41.980 0.402 -10.662 1.00 92.75 105 ILE A CA 1
ATOM 837 C C . ILE A 1 105 ? 41.973 -0.875 -11.521 1.00 92.75 105 ILE A C 1
ATOM 839 O O . ILE A 1 105 ? 41.492 -1.921 -11.080 1.00 92.75 105 ILE A O 1
ATOM 843 N N . LEU A 1 106 ? 42.555 -0.836 -12.724 1.00 91.00 106 LEU A N 1
ATOM 844 C CA . LEU A 1 106 ? 42.643 -2.009 -13.601 1.00 91.00 106 LEU A CA 1
ATOM 845 C C . LEU A 1 106 ? 43.526 -3.117 -12.996 1.00 91.00 106 LEU A C 1
ATOM 847 O O . LEU A 1 106 ? 43.154 -4.289 -13.004 1.00 91.00 106 LEU A O 1
ATOM 851 N N . LYS A 1 107 ? 44.667 -2.756 -12.397 1.00 88.81 107 LYS A N 1
ATOM 852 C CA . LYS A 1 107 ? 45.576 -3.718 -11.755 1.00 88.81 107 LYS A CA 1
ATOM 853 C C . LYS A 1 107 ? 44.952 -4.383 -10.523 1.00 88.81 107 LYS A C 1
ATOM 855 O O . LYS A 1 107 ? 45.065 -5.595 -10.359 1.00 88.81 107 LYS A O 1
ATOM 860 N N . THR A 1 108 ? 44.262 -3.612 -9.680 1.00 87.94 108 THR A N 1
ATOM 861 C CA . THR A 1 108 ? 43.598 -4.142 -8.473 1.00 87.94 108 THR A CA 1
ATOM 862 C C . THR A 1 108 ? 42.370 -4.997 -8.793 1.00 87.94 108 THR A C 1
ATOM 864 O O . THR A 1 108 ? 42.108 -5.971 -8.087 1.00 87.94 108 THR A O 1
ATOM 867 N N . THR A 1 109 ? 41.635 -4.694 -9.868 1.00 83.12 109 THR A N 1
ATOM 868 C CA . THR A 1 109 ? 40.520 -5.544 -10.324 1.00 83.12 109 THR A CA 1
ATOM 869 C C . THR A 1 109 ? 41.002 -6.862 -10.931 1.00 83.12 109 THR A C 1
ATOM 871 O O . THR A 1 109 ? 40.420 -7.896 -10.607 1.00 83.12 109 THR A O 1
ATOM 874 N N . ALA A 1 110 ? 42.096 -6.863 -11.703 1.00 82.69 110 ALA A N 1
ATOM 875 C CA . ALA A 1 110 ? 42.714 -8.089 -12.219 1.00 82.69 110 ALA A CA 1
ATOM 876 C C . ALA A 1 110 ? 43.165 -9.034 -11.087 1.00 82.69 110 ALA A C 1
ATOM 878 O O . ALA A 1 110 ? 42.672 -10.155 -10.990 1.00 82.69 110 ALA A O 1
ATOM 879 N N . GLN A 1 111 ? 43.985 -8.547 -10.146 1.00 79.19 111 GLN A N 1
ATOM 880 C CA . GLN A 1 111 ? 44.477 -9.352 -9.013 1.00 79.19 111 GLN A CA 1
ATOM 881 C C . GLN A 1 111 ? 43.348 -9.942 -8.147 1.00 79.19 111 GLN A C 1
ATOM 883 O O . GLN A 1 111 ? 43.502 -11.007 -7.543 1.00 79.19 111 GLN A O 1
ATOM 888 N N . LYS A 1 112 ? 42.195 -9.263 -8.081 1.00 79.75 112 LYS A N 1
ATOM 889 C CA . LYS A 1 112 ? 41.013 -9.734 -7.350 1.00 79.75 112 LYS A CA 1
ATOM 890 C C . LYS A 1 112 ? 40.281 -10.881 -8.061 1.00 79.75 112 LYS A C 1
ATOM 892 O O . LYS A 1 112 ? 39.647 -11.676 -7.373 1.00 79.75 112 LYS A O 1
ATOM 897 N N . LEU A 1 113 ? 40.364 -10.973 -9.392 1.00 68.56 113 LEU A N 1
ATOM 898 C CA . LEU A 1 113 ? 39.816 -12.093 -10.168 1.00 68.56 113 LEU A CA 1
ATOM 899 C C . LEU A 1 113 ? 40.674 -13.353 -10.008 1.00 68.56 113 LEU A C 1
ATOM 901 O O . LEU A 1 113 ? 40.138 -14.420 -9.724 1.00 68.56 113 LEU A O 1
ATOM 905 N N . ASP A 1 114 ? 42.000 -13.229 -10.087 1.00 63.25 114 ASP A N 1
ATOM 906 C CA . ASP A 1 114 ? 42.911 -14.366 -9.876 1.00 63.25 114 ASP A CA 1
ATOM 907 C C . ASP A 1 114 ? 42.713 -14.973 -8.474 1.00 63.25 114 ASP A C 1
ATOM 909 O O . ASP A 1 114 ? 42.594 -16.190 -8.303 1.00 63.25 114 ASP A O 1
ATOM 913 N N . SER A 1 115 ? 42.560 -14.095 -7.476 1.00 61.53 115 SER A N 1
ATOM 914 C CA . SER A 1 115 ? 42.278 -14.439 -6.075 1.00 61.53 115 SER A CA 1
ATOM 915 C C . SER A 1 115 ? 40.887 -15.051 -5.836 1.00 61.53 115 SER A C 1
ATOM 917 O O . SER A 1 115 ? 40.631 -15.553 -4.743 1.00 61.53 115 SER A O 1
ATOM 919 N N . SER A 1 116 ? 39.972 -15.002 -6.813 1.00 56.28 116 SER A N 1
ATOM 920 C CA . SER A 1 116 ? 38.612 -15.556 -6.714 1.00 56.28 116 SER A CA 1
ATOM 921 C C . SER A 1 116 ? 38.392 -16.818 -7.556 1.00 56.28 116 SER A C 1
ATOM 923 O O . SER A 1 116 ? 37.270 -17.316 -7.629 1.00 56.28 116 SER A O 1
ATOM 925 N N . SER A 1 117 ? 39.462 -17.397 -8.114 1.00 56.16 117 SER A N 1
ATOM 926 C CA . SER A 1 117 ? 39.470 -18.607 -8.959 1.00 56.16 117 SER A CA 1
ATOM 927 C C . SER A 1 117 ? 38.998 -19.915 -8.285 1.00 56.16 117 SER A C 1
ATOM 929 O O . SER A 1 117 ? 39.029 -20.983 -8.902 1.00 56.16 117 SER A O 1
ATOM 931 N N . SER A 1 118 ? 38.472 -19.851 -7.056 1.00 60.00 118 SER A N 1
ATOM 932 C CA . SER A 1 118 ? 37.688 -20.930 -6.446 1.00 60.00 118 SER A CA 1
ATOM 933 C C . SER A 1 118 ? 36.320 -21.044 -7.133 1.00 60.00 118 SER A C 1
ATOM 935 O O . SER A 1 118 ? 35.306 -20.531 -6.655 1.00 60.00 118 SER A O 1
ATOM 937 N N . ILE A 1 119 ? 36.307 -21.706 -8.297 1.00 61.34 119 ILE A N 1
ATOM 938 C CA . ILE A 1 119 ? 35.093 -22.051 -9.049 1.00 61.34 119 ILE A CA 1
ATOM 939 C C . ILE A 1 119 ? 34.120 -22.756 -8.090 1.00 61.34 119 ILE A C 1
ATOM 941 O O . ILE A 1 119 ? 34.483 -23.813 -7.561 1.00 61.34 119 ILE A O 1
ATOM 945 N N . PRO A 1 120 ? 32.900 -22.224 -7.868 1.00 66.88 120 PRO A N 1
ATOM 946 C CA . PRO A 1 120 ? 31.982 -22.790 -6.893 1.00 66.88 120 PRO A CA 1
ATOM 947 C C . PRO A 1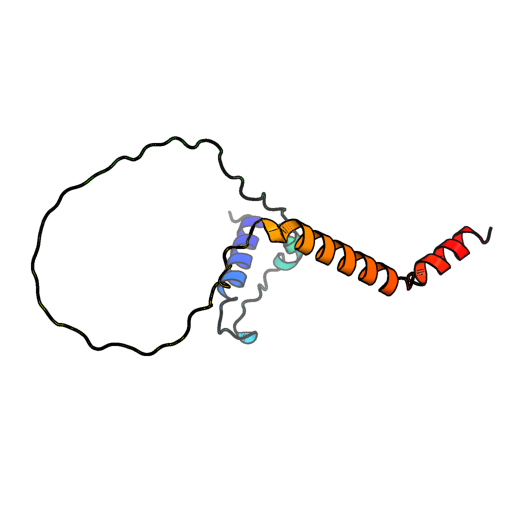 120 ? 31.619 -24.219 -7.289 1.00 66.88 120 PRO A C 1
ATOM 949 O O . PRO A 1 120 ? 31.282 -24.493 -8.444 1.00 66.88 120 PRO A O 1
ATOM 952 N N . ASP A 1 121 ? 31.693 -25.119 -6.311 1.00 65.38 121 ASP A N 1
ATOM 953 C CA . ASP A 1 121 ? 31.704 -26.574 -6.505 1.00 65.38 121 ASP A CA 1
ATOM 954 C C . ASP A 1 121 ? 30.463 -27.098 -7.248 1.00 65.38 121 ASP A C 1
ATOM 956 O O .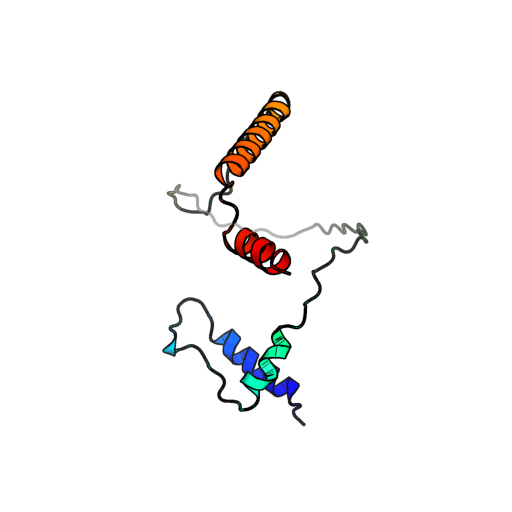 ASP A 1 121 ? 30.551 -27.992 -8.087 1.00 65.38 121 ASP A O 1
ATOM 960 N N . PHE A 1 122 ? 29.326 -26.415 -7.069 1.00 71.25 122 PHE A N 1
ATOM 961 C CA . PHE A 1 122 ? 28.095 -26.615 -7.836 1.00 71.25 122 PHE A CA 1
ATOM 962 C C . PHE A 1 122 ? 28.310 -26.647 -9.361 1.00 71.25 122 PHE A C 1
ATOM 964 O O . PHE A 1 122 ? 27.678 -27.440 -10.053 1.00 71.25 122 PHE A O 1
ATOM 971 N N . THR A 1 123 ? 29.221 -25.830 -9.899 1.00 74.94 123 THR A N 1
ATOM 972 C CA . THR A 1 123 ? 29.521 -25.786 -11.342 1.00 74.94 123 THR A CA 1
ATOM 973 C C . THR A 1 123 ? 30.161 -27.090 -11.819 1.00 74.94 123 THR A C 1
ATOM 975 O O . THR A 1 123 ? 29.815 -27.597 -12.884 1.00 74.94 123 THR A O 1
ATOM 978 N N . LYS A 1 124 ? 31.059 -27.668 -11.009 1.00 73.50 124 LYS A N 1
ATOM 979 C CA . LYS A 1 124 ? 31.701 -28.962 -11.285 1.00 73.50 124 LYS A CA 1
ATOM 980 C C . LYS A 1 124 ? 30.680 -30.094 -11.169 1.00 73.50 124 LYS A C 1
ATOM 982 O O . LYS A 1 124 ? 30.603 -30.939 -12.059 1.00 73.50 124 LYS A O 1
ATOM 987 N N . SER A 1 125 ? 29.842 -30.054 -10.132 1.00 78.12 125 SER A N 1
ATOM 988 C CA . SER A 1 125 ? 28.736 -30.997 -9.928 1.00 78.12 125 SER A CA 1
ATOM 989 C C . SER A 1 125 ? 27.734 -30.982 -11.086 1.00 78.12 125 SER A C 1
ATOM 991 O O . SER A 1 125 ? 27.317 -32.041 -11.544 1.00 78.12 125 SER A O 1
ATOM 993 N N . PHE A 1 126 ? 27.385 -29.802 -11.609 1.00 78.44 126 PHE A N 1
ATOM 994 C CA . PHE A 1 126 ? 26.475 -29.663 -12.748 1.00 78.44 126 PHE A CA 1
ATOM 995 C C . PHE A 1 126 ? 27.082 -30.198 -14.052 1.00 78.44 126 PHE A C 1
ATOM 997 O O . PHE A 1 126 ? 26.417 -30.943 -14.768 1.00 78.44 126 PHE A O 1
ATOM 1004 N N . VAL A 1 127 ? 28.350 -29.887 -14.348 1.00 81.88 127 VAL A N 1
ATOM 1005 C CA . VAL A 1 127 ? 29.042 -30.437 -15.531 1.00 81.88 127 VAL A CA 1
ATOM 1006 C C . VAL A 1 127 ? 29.155 -31.963 -15.447 1.00 81.88 127 VAL A C 1
ATOM 1008 O O . VAL A 1 127 ? 28.900 -32.640 -16.440 1.00 81.88 127 VAL A O 1
ATOM 1011 N N . SER A 1 128 ? 29.446 -32.511 -14.262 1.00 77.88 128 SER A N 1
ATOM 1012 C CA . SER A 1 128 ? 29.442 -33.960 -14.016 1.00 77.88 128 SER A CA 1
ATOM 1013 C C . SER A 1 128 ? 28.062 -34.584 -14.274 1.00 77.88 128 SER A C 1
ATOM 1015 O O . SER A 1 128 ? 27.951 -35.554 -15.019 1.00 77.88 128 SER A O 1
ATOM 1017 N N . PHE A 1 129 ? 26.992 -33.978 -13.746 1.00 78.50 129 PHE A N 1
ATOM 1018 C CA . PHE A 1 129 ? 25.614 -34.443 -13.941 1.00 78.50 129 PHE A CA 1
ATOM 1019 C C . PHE A 1 129 ? 25.176 -34.447 -15.416 1.00 78.50 129 PHE A C 1
ATOM 1021 O O . PHE A 1 129 ? 24.529 -35.393 -15.857 1.00 78.50 129 PHE A O 1
ATOM 1028 N N . ILE A 1 130 ? 25.542 -33.421 -16.192 1.00 84.88 130 ILE A N 1
ATOM 1029 C CA . ILE A 1 130 ? 25.216 -33.345 -17.627 1.00 84.88 130 ILE A CA 1
ATOM 1030 C C . ILE A 1 130 ? 26.077 -34.306 -18.468 1.00 84.88 130 ILE A C 1
ATOM 1032 O O . ILE A 1 130 ? 25.605 -34.803 -19.488 1.00 84.88 130 ILE A O 1
ATOM 1036 N N . GLY A 1 131 ? 27.316 -34.587 -18.050 1.00 75.50 131 GLY A N 1
ATOM 1037 C CA . GLY A 1 131 ? 28.231 -35.500 -18.747 1.00 75.50 131 GLY A CA 1
ATOM 1038 C C . GLY A 1 131 ? 28.007 -36.995 -18.479 1.00 75.50 131 GLY A C 1
ATOM 1039 O O . GLY A 1 131 ? 28.570 -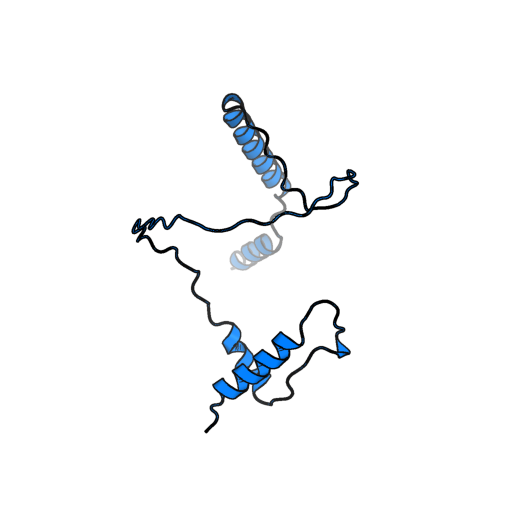37.821 -19.189 1.00 75.50 131 GLY A O 1
ATOM 1040 N N . ALA A 1 132 ? 27.205 -37.361 -17.476 1.00 68.56 132 ALA A N 1
ATOM 1041 C CA . ALA A 1 132 ? 26.986 -38.746 -17.050 1.00 68.56 132 ALA A CA 1
ATOM 1042 C C . ALA A 1 132 ? 25.833 -39.442 -17.810 1.00 68.56 132 ALA A C 1
ATOM 1044 O O . ALA A 1 132 ? 24.884 -39.931 -17.189 1.00 68.56 132 ALA A O 1
ATOM 1045 N N . LYS A 1 133 ? 25.889 -39.460 -19.150 1.00 50.91 133 LYS A N 1
ATOM 1046 C CA . LYS A 1 133 ? 24.831 -40.002 -20.022 1.00 50.91 133 LYS A CA 1
ATOM 1047 C C . LYS A 1 133 ? 25.341 -40.960 -21.100 1.00 50.91 133 LYS A C 1
ATOM 1049 O O . LYS A 1 133 ? 26.377 -40.639 -21.714 1.00 50.91 133 LYS A O 1
#

Sequence (133 aa):
MTSLLSSYRREKGKEKKSKGTGKSTSDTYTSRWFAYNALKFLDDRNTPRNRKNTESIQRSVSKNNATEATQHEFTPPAPPNEHGLQEAKRSRRDENNVLTDVVGILKTTAQKLDSSSSIPDFTKSFVSFIGAK

Solvent-accessible surface area (backbone atoms only — not comparable to full-atom values): 9302 Å² total; per-residue (Å²): 138,85,52,72,68,58,52,47,54,51,47,54,50,47,32,58,69,31,68,48,92,96,59,54,82,88,63,41,50,75,78,85,53,86,58,49,75,79,51,50,70,69,72,74,57,83,70,81,77,87,73,83,81,84,83,78,78,85,75,91,76,87,82,80,83,86,86,87,90,87,86,82,88,86,87,88,89,86,87,82,88,86,89,75,90,74,77,81,83,76,70,88,76,65,76,91,51,50,67,59,53,52,52,51,53,53,52,55,53,50,58,52,50,68,75,55,67,74,71,61,64,66,58,57,54,50,52,50,62,73,64,73,117

Organism: Parnassius apollo (NCBI:txid110799)

pLDDT: mean 71.78, std 20.1, range [30.16, 95.19]

Foldseek 3Di:
DQDPVNVLVVQVVQQVVQPDPPDDPVSGDDDPDPCNVVCVCVVVPPDDPDDDDPPPPDDPDDDDDDDDDDDDDDDDDDDDDDDDDDDPDDDDDDPVCPVVVVVVVVVVVVVVVVVVPPDPVVVVVVVVVVPPD

Radius of gyration: 30.6 Å; Cα contacts (8 Å, |Δi|>4): 22; chains: 1; bounding box: 67×90×42 Å

Secondary structure (DSSP, 8-state):
---HHHHHHHHHHHHHHH--TT--GGGSPPP--TTTTTTGGGG---PPP-PPP-------------------------------------PPPPGGGHHHHHHHHHHHHHHHHHTT----HHHHHHHHHHH--

Mean predicted aligned error: 21.97 Å